Protein AF-A0A4Z1KJB8-F1 (afdb_monomer_lite)

Foldseek 3Di:
DPPPFPLNVVLVVVVVVVVVDDDPQKDWDDCPPSAKTKIKGADPDPPVVGPPWIKIWIWGDDSCPPVDPPGDTDIDPTPPPDPDPPPDDPPDDDD

Structure (mmCIF, N/CA/C/O backbone):
data_AF-A0A4Z1KJB8-F1
#
_entry.id   AF-A0A4Z1KJB8-F1
#
loop_
_atom_site.group_PDB
_atom_site.id
_atom_site.type_symbol
_atom_site.label_atom_id
_atom_site.label_alt_id
_atom_site.label_comp_id
_atom_site.label_asym_id
_atom_site.label_entity_id
_atom_site.label_seq_id
_atom_site.pdbx_PDB_ins_code
_atom_site.Cartn_x
_atom_site.Cartn_y
_atom_site.Cartn_z
_atom_site.occupancy
_atom_site.B_iso_or_equiv
_atom_site.auth_seq_id
_atom_site.auth_comp_id
_atom_site.auth_asym_id
_atom_site.auth_atom_id
_atom_site.pdbx_PDB_model_num
ATOM 1 N N . MET A 1 1 ? 15.789 -3.727 -27.334 1.00 41.16 1 MET A N 1
ATOM 2 C CA . MET A 1 1 ? 15.201 -4.711 -26.401 1.00 41.16 1 MET A CA 1
ATOM 3 C C . MET A 1 1 ? 15.482 -4.216 -24.994 1.00 41.16 1 MET A C 1
ATOM 5 O O . MET A 1 1 ? 16.625 -4.261 -24.564 1.00 41.16 1 MET A O 1
ATOM 9 N N . THR A 1 2 ? 14.500 -3.621 -24.326 1.00 47.91 2 THR A N 1
ATOM 10 C CA . THR A 1 2 ? 14.685 -3.063 -22.980 1.00 47.91 2 THR A CA 1
ATOM 11 C C . THR A 1 2 ? 14.767 -4.230 -22.001 1.00 47.91 2 THR A C 1
ATOM 13 O O . THR A 1 2 ? 13.781 -4.933 -21.798 1.00 47.91 2 THR A O 1
ATOM 16 N N . THR A 1 3 ? 15.950 -4.511 -21.456 1.00 49.31 3 THR A N 1
ATOM 17 C CA . THR A 1 3 ? 16.140 -5.590 -20.479 1.00 49.31 3 THR A CA 1
ATOM 18 C C . THR A 1 3 ? 15.221 -5.343 -19.286 1.00 49.31 3 THR A C 1
ATOM 20 O O . THR A 1 3 ? 15.414 -4.381 -18.548 1.00 49.31 3 THR A O 1
ATOM 23 N N . MET A 1 4 ? 14.206 -6.194 -19.106 1.00 57.50 4 MET A N 1
ATOM 24 C CA . MET A 1 4 ? 13.331 -6.171 -17.932 1.00 57.50 4 MET A CA 1
ATOM 25 C C . MET A 1 4 ? 14.211 -6.301 -16.684 1.00 57.50 4 MET A C 1
ATOM 27 O O . MET A 1 4 ? 14.793 -7.365 -16.441 1.00 57.50 4 MET A O 1
ATOM 31 N N . GLY A 1 5 ? 14.363 -5.200 -15.945 1.00 69.31 5 GLY A N 1
ATOM 32 C CA . GLY A 1 5 ? 15.252 -5.118 -14.793 1.00 69.31 5 GLY A CA 1
ATOM 33 C C . GLY A 1 5 ? 14.889 -6.149 -13.725 1.00 69.31 5 GLY A C 1
ATOM 34 O O . GLY A 1 5 ? 13.727 -6.534 -13.570 1.00 69.31 5 GLY A O 1
ATOM 35 N N . ILE A 1 6 ? 15.892 -6.604 -12.971 1.00 75.88 6 ILE A N 1
ATOM 36 C CA . ILE A 1 6 ? 15.727 -7.552 -11.854 1.00 75.88 6 ILE A CA 1
ATOM 37 C C . ILE A 1 6 ? 14.655 -7.053 -10.866 1.00 75.88 6 ILE A C 1
ATOM 39 O O . ILE A 1 6 ? 13.842 -7.852 -10.395 1.00 75.88 6 ILE A O 1
ATOM 43 N N . ALA A 1 7 ? 14.593 -5.734 -10.647 1.00 76.56 7 ALA A N 1
ATOM 44 C CA . ALA A 1 7 ? 13.575 -5.063 -9.844 1.00 76.56 7 ALA A CA 1
ATOM 45 C C . ALA A 1 7 ? 12.144 -5.389 -10.307 1.00 76.56 7 ALA A C 1
ATOM 47 O O . ALA A 1 7 ? 11.364 -5.931 -9.528 1.00 76.56 7 ALA A O 1
ATOM 48 N N . SER A 1 8 ? 11.808 -5.168 -11.583 1.00 81.12 8 SER A N 1
ATOM 49 C CA . SER A 1 8 ? 10.459 -5.425 -12.116 1.00 81.12 8 SER A CA 1
ATOM 50 C C . SER A 1 8 ? 10.061 -6.898 -11.999 1.00 81.12 8 SER A C 1
ATOM 52 O O . SER A 1 8 ? 8.931 -7.212 -11.631 1.00 81.12 8 SER A O 1
ATOM 54 N N . LYS A 1 9 ? 11.002 -7.826 -12.233 1.00 83.31 9 LYS A N 1
ATOM 55 C CA . LYS A 1 9 ? 10.754 -9.268 -12.047 1.00 83.31 9 LYS A CA 1
ATOM 56 C C . LYS A 1 9 ? 10.467 -9.619 -10.587 1.00 83.31 9 LYS A C 1
ATOM 58 O O . LYS A 1 9 ? 9.634 -10.485 -10.325 1.00 83.31 9 LYS A O 1
ATOM 63 N N . ARG A 1 10 ? 11.155 -8.985 -9.630 1.00 84.50 10 ARG A N 1
ATOM 64 C CA . ARG A 1 10 ? 10.902 -9.208 -8.201 1.00 84.50 10 ARG A CA 1
ATOM 65 C C . ARG A 1 10 ? 9.568 -8.605 -7.774 1.00 84.50 10 ARG A C 1
ATOM 67 O O . ARG A 1 10 ? 8.805 -9.291 -7.104 1.00 84.50 10 ARG A O 1
ATOM 74 N N . LEU A 1 11 ? 9.272 -7.382 -8.203 1.00 85.69 11 LEU A N 1
ATOM 75 C CA . LEU A 1 11 ? 8.027 -6.689 -7.873 1.00 85.69 11 LEU A CA 1
ATOM 76 C C . LEU A 1 11 ? 6.801 -7.398 -8.446 1.00 85.69 11 LEU A C 1
ATOM 78 O O . LEU A 1 11 ? 5.812 -7.534 -7.740 1.00 85.69 11 LEU A O 1
ATOM 82 N N . GLY A 1 12 ? 6.888 -7.967 -9.652 1.00 86.31 12 GLY A N 1
ATOM 83 C CA . GLY A 1 12 ? 5.817 -8.810 -10.195 1.00 86.31 12 GLY A CA 1
ATOM 84 C C . GLY A 1 12 ? 5.509 -10.038 -9.324 1.00 86.31 12 GLY A C 1
ATOM 85 O O . GLY A 1 12 ? 4.344 -10.379 -9.116 1.00 86.31 12 GLY A O 1
ATOM 86 N N . LYS A 1 13 ? 6.538 -10.681 -8.750 1.00 86.69 13 LYS A N 1
ATOM 87 C CA . LYS A 1 13 ? 6.346 -11.799 -7.807 1.00 86.69 13 LYS A CA 1
ATOM 88 C C . LYS A 1 13 ? 5.698 -11.350 -6.499 1.00 86.69 13 LYS A C 1
ATOM 90 O O . LYS A 1 13 ? 4.826 -12.051 -6.001 1.00 86.69 13 LYS A O 1
ATOM 95 N N . GLU A 1 14 ? 6.116 -10.214 -5.945 1.00 85.94 14 GLU A N 1
ATOM 96 C CA . GLU A 1 14 ? 5.507 -9.669 -4.724 1.00 85.94 14 GLU A CA 1
ATOM 97 C C . GLU A 1 14 ? 4.050 -9.239 -4.972 1.00 85.94 14 GLU A C 1
ATOM 99 O O . GLU A 1 14 ? 3.176 -9.611 -4.196 1.00 85.94 14 GLU A O 1
ATOM 104 N N . LEU A 1 15 ? 3.750 -8.590 -6.103 1.00 88.19 15 LEU A N 1
ATOM 105 C CA . LEU A 1 15 ? 2.385 -8.204 -6.483 1.00 88.19 15 LEU A CA 1
ATOM 106 C C . LEU A 1 15 ? 1.456 -9.419 -6.617 1.00 88.19 15 LEU A C 1
ATOM 108 O O . LEU A 1 15 ? 0.318 -9.395 -6.160 1.00 88.19 15 LEU A O 1
ATOM 112 N N . THR A 1 16 ? 1.963 -10.516 -7.185 1.00 87.62 16 THR A N 1
ATOM 113 C CA . THR A 1 16 ? 1.197 -11.766 -7.299 1.00 87.62 16 THR A CA 1
ATOM 114 C C . THR A 1 16 ? 0.830 -12.326 -5.922 1.00 87.62 16 THR A C 1
ATOM 116 O O . THR A 1 16 ? -0.300 -12.761 -5.725 1.00 87.62 16 THR A O 1
ATOM 119 N N . LYS A 1 17 ? 1.751 -12.284 -4.948 1.00 86.44 17 LYS A N 1
ATOM 120 C CA . LYS A 1 17 ? 1.471 -12.715 -3.567 1.00 86.44 17 LYS A CA 1
ATOM 121 C C . LYS A 1 17 ? 0.452 -11.806 -2.885 1.00 86.44 17 LYS A C 1
ATOM 123 O O . LYS A 1 17 ? -0.424 -12.304 -2.191 1.00 86.44 17 LYS A O 1
ATOM 128 N N . ILE A 1 18 ? 0.544 -10.497 -3.116 1.00 86.44 18 ILE A N 1
ATOM 129 C CA . ILE A 1 18 ? -0.401 -9.513 -2.575 1.00 86.44 18 ILE A CA 1
ATOM 130 C C . ILE A 1 18 ? -1.819 -9.779 -3.093 1.00 86.44 18 ILE A C 1
ATOM 132 O O . ILE A 1 18 ? -2.764 -9.772 -2.311 1.00 86.44 18 ILE A O 1
ATOM 136 N N . HIS A 1 19 ? -1.973 -10.093 -4.382 1.00 84.06 19 HIS A N 1
ATOM 137 C CA . HIS A 1 19 ? -3.271 -10.484 -4.939 1.00 84.06 19 HIS A CA 1
ATOM 138 C C . HIS A 1 19 ? -3.779 -11.839 -4.422 1.00 84.06 19 HIS A C 1
ATOM 140 O O . HIS A 1 19 ? -4.982 -12.078 -4.450 1.00 84.06 19 HIS A O 1
ATOM 146 N N . GLN A 1 20 ? -2.893 -12.731 -3.967 1.00 86.94 20 GLN A N 1
ATOM 147 C CA . GLN A 1 20 ? -3.292 -14.008 -3.368 1.00 86.94 20 GLN A CA 1
ATOM 148 C C . GLN A 1 20 ? -3.776 -13.842 -1.929 1.00 86.94 20 GLN A C 1
ATOM 150 O O . GLN A 1 20 ? -4.773 -14.447 -1.547 1.00 86.94 20 GLN A O 1
ATOM 155 N N . SER A 1 21 ? -3.051 -13.070 -1.120 1.00 83.81 21 SER A N 1
ATOM 156 C CA . SER A 1 21 ? -3.384 -12.861 0.284 1.00 83.81 21 SER A CA 1
ATOM 157 C C . SER A 1 21 ? -2.729 -11.590 0.810 1.00 83.81 21 SER A C 1
ATOM 159 O O . SER A 1 21 ? -1.503 -11.469 0.836 1.00 83.81 21 SER A O 1
ATOM 161 N N . LEU A 1 22 ? -3.557 -10.690 1.330 1.00 85.56 22 LEU A N 1
ATOM 162 C CA . LEU A 1 22 ? -3.137 -9.559 2.149 1.00 85.56 22 LEU A CA 1
ATOM 163 C C . LEU A 1 22 ? -3.504 -9.831 3.610 1.00 85.56 22 LEU A C 1
ATOM 165 O O . LEU A 1 22 ? -4.565 -10.402 3.874 1.00 85.56 22 LEU A O 1
ATOM 169 N N . PRO A 1 23 ? -2.653 -9.438 4.570 1.00 86.38 23 PRO A N 1
ATOM 170 C CA . PRO A 1 23 ? -3.042 -9.420 5.970 1.00 86.38 23 PRO A CA 1
ATOM 171 C C . PRO A 1 23 ? -4.286 -8.545 6.168 1.00 86.38 23 PRO A C 1
ATOM 173 O O . PRO A 1 23 ? -4.450 -7.543 5.463 1.00 86.38 23 PRO A O 1
ATOM 176 N N . PRO A 1 24 ? -5.155 -8.884 7.132 1.00 86.56 24 PRO A N 1
ATOM 177 C CA . PRO A 1 24 ? -6.300 -8.048 7.437 1.00 86.56 24 PRO A CA 1
ATOM 178 C C . PRO A 1 24 ? -5.816 -6.654 7.851 1.00 86.56 24 PRO A C 1
ATOM 180 O O . PRO A 1 24 ? -4.781 -6.496 8.499 1.00 86.56 24 PRO A O 1
ATOM 183 N N . GLY A 1 25 ? -6.575 -5.641 7.446 1.00 86.94 25 GLY A N 1
ATOM 184 C CA . GLY A 1 25 ? -6.239 -4.242 7.675 1.00 86.94 25 GLY A CA 1
ATOM 185 C C . GLY A 1 25 ? -5.172 -3.666 6.745 1.00 86.94 25 GLY A C 1
ATOM 186 O O . GLY A 1 25 ? -4.805 -2.509 6.904 1.00 86.94 25 GLY A O 1
ATOM 187 N N . ILE A 1 26 ? -4.703 -4.422 5.749 1.00 88.56 26 ILE A N 1
ATOM 188 C CA . ILE A 1 26 ? -3.840 -3.909 4.682 1.00 88.56 26 ILE A CA 1
ATOM 189 C C . ILE A 1 26 ? -4.582 -4.006 3.350 1.00 88.56 26 ILE A C 1
ATOM 191 O O . ILE A 1 26 ? -5.067 -5.073 2.979 1.00 88.56 26 ILE A O 1
ATOM 195 N N . THR A 1 27 ? -4.645 -2.904 2.607 1.00 90.31 27 THR A N 1
ATOM 196 C CA . THR A 1 27 ? -5.277 -2.848 1.283 1.00 90.31 27 THR A CA 1
ATOM 197 C C . THR A 1 27 ? -4.309 -2.265 0.264 1.00 90.31 27 THR A C 1
ATOM 199 O O . THR A 1 27 ? -3.767 -1.181 0.461 1.00 90.31 27 THR A O 1
ATOM 202 N N . LEU A 1 28 ? -4.090 -2.968 -0.848 1.00 89.69 28 LEU A N 1
ATOM 203 C CA . LEU A 1 28 ? -3.339 -2.414 -1.971 1.00 89.69 28 LEU A CA 1
ATOM 204 C C . LEU A 1 28 ? -4.246 -1.475 -2.777 1.00 89.69 28 LEU A C 1
ATOM 206 O O . LEU A 1 28 ? -5.276 -1.904 -3.286 1.00 89.69 28 LEU A O 1
ATOM 210 N N . VAL A 1 29 ? -3.848 -0.210 -2.908 1.00 89.25 29 VAL A N 1
ATOM 211 C CA . VAL A 1 29 ? -4.606 0.824 -3.633 1.00 89.25 29 VAL A CA 1
ATOM 212 C C . VAL A 1 29 ? -4.132 0.944 -5.078 1.00 89.25 29 VAL A C 1
ATOM 214 O O . VAL A 1 29 ? -4.945 1.069 -5.987 1.00 89.25 29 VAL A O 1
ATOM 217 N N . SER A 1 30 ? -2.816 0.929 -5.305 1.00 88.88 30 SER A N 1
ATOM 218 C CA . SER A 1 30 ? -2.230 1.021 -6.648 1.00 88.88 30 SER A CA 1
ATOM 219 C C . SER A 1 30 ? -0.828 0.416 -6.681 1.00 88.88 30 SER A C 1
ATOM 221 O O . SER A 1 30 ? -0.088 0.531 -5.701 1.00 88.88 30 SER A O 1
ATOM 223 N N . ALA A 1 31 ? -0.469 -0.233 -7.795 1.00 88.25 31 ALA A N 1
ATOM 224 C CA . ALA A 1 31 ? 0.836 -0.874 -7.992 1.00 88.25 31 ALA A CA 1
ATOM 225 C C . ALA A 1 31 ? 1.307 -0.965 -9.461 1.00 88.25 31 ALA A C 1
ATOM 227 O O . ALA A 1 31 ? 2.201 -1.756 -9.775 1.00 88.25 31 ALA A O 1
ATOM 228 N N . GLU A 1 32 ? 0.706 -0.189 -10.363 1.00 78.81 32 GLU A N 1
ATOM 229 C CA . GLU A 1 32 ? 0.736 -0.438 -11.814 1.00 78.81 32 GLU A CA 1
ATOM 230 C C . GLU A 1 32 ? 2.130 -0.287 -12.450 1.00 78.81 32 GLU A C 1
ATOM 232 O O . GLU A 1 32 ? 2.496 -1.060 -13.334 1.00 78.81 32 GLU A O 1
ATOM 237 N N . ASP A 1 33 ? 2.957 0.640 -11.959 1.00 79.75 33 ASP A N 1
ATOM 238 C CA . ASP A 1 33 ? 4.217 1.005 -12.622 1.00 79.75 33 ASP A CA 1
ATOM 239 C C . ASP A 1 33 ? 5.465 0.251 -12.130 1.00 79.75 33 ASP A C 1
ATOM 241 O O . ASP A 1 33 ? 6.577 0.549 -12.571 1.00 79.75 33 ASP A O 1
ATOM 245 N N . PHE A 1 34 ? 5.336 -0.683 -11.176 1.00 82.12 34 PHE A N 1
ATOM 246 C CA . PHE A 1 34 ? 6.478 -1.330 -10.489 1.00 82.12 34 PHE A CA 1
ATOM 247 C C . PHE A 1 34 ? 7.549 -0.335 -9.987 1.00 82.12 34 PHE A C 1
ATOM 249 O O . PHE A 1 34 ? 8.733 -0.660 -9.887 1.00 82.12 34 PHE A O 1
ATOM 256 N N . LYS A 1 35 ? 7.130 0.896 -9.697 1.00 82.06 35 LYS A N 1
ATOM 257 C CA . LYS A 1 35 ? 7.967 1.990 -9.194 1.00 82.06 35 LYS A CA 1
ATOM 258 C C . LYS A 1 35 ? 7.363 2.597 -7.951 1.00 82.06 35 LYS A C 1
ATOM 260 O O . LYS A 1 35 ? 8.089 2.855 -7.005 1.00 82.06 35 LYS A O 1
ATOM 265 N N . GLU A 1 36 ? 6.052 2.797 -7.942 1.00 85.56 36 GLU A N 1
ATOM 266 C CA . GLU A 1 36 ? 5.351 3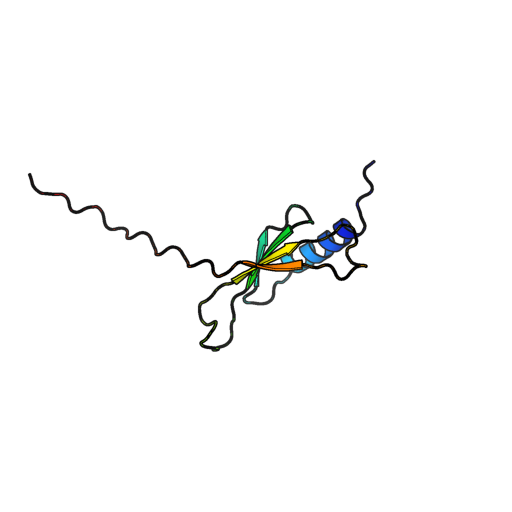.391 -6.815 1.00 85.56 36 GLU A CA 1
ATOM 267 C C . GLU A 1 36 ? 4.132 2.555 -6.468 1.00 85.56 36 GLU A C 1
ATOM 269 O O . GLU A 1 36 ? 3.300 2.308 -7.340 1.00 85.56 36 GLU A O 1
ATOM 274 N N . TRP A 1 37 ? 4.034 2.105 -5.217 1.00 88.19 37 TRP A N 1
ATOM 275 C CA . TRP A 1 37 ? 2.850 1.415 -4.712 1.00 88.19 37 TRP A CA 1
ATOM 276 C C . TRP A 1 37 ? 2.193 2.239 -3.609 1.00 88.19 37 TRP A C 1
ATOM 278 O O . TRP A 1 37 ? 2.875 2.821 -2.765 1.00 88.19 37 TRP A O 1
ATOM 288 N N . LEU A 1 38 ? 0.865 2.265 -3.611 1.00 88.44 38 LEU A N 1
ATOM 289 C CA . LEU A 1 38 ? 0.052 2.875 -2.567 1.00 88.44 38 LEU A CA 1
ATOM 290 C C . LEU A 1 38 ? -0.633 1.770 -1.774 1.00 88.44 38 LEU A C 1
ATOM 292 O O . LEU A 1 38 ? -1.315 0.922 -2.351 1.00 88.44 38 LEU A O 1
ATOM 296 N N . VAL A 1 39 ? -0.446 1.787 -0.460 1.00 88.75 39 VAL A N 1
ATOM 297 C CA . VAL A 1 39 ? -0.968 0.769 0.452 1.00 88.75 39 VAL A CA 1
ATOM 298 C C . VAL A 1 39 ? -1.669 1.454 1.609 1.00 88.75 39 VAL A C 1
ATOM 300 O O . VAL A 1 39 ? -1.071 2.296 2.269 1.00 88.75 39 VAL A O 1
ATOM 303 N N . ASP A 1 40 ? -2.908 1.072 1.873 1.00 89.25 40 ASP A N 1
ATOM 304 C CA . ASP A 1 40 ? -3.652 1.510 3.045 1.00 89.25 40 ASP A CA 1
ATOM 305 C C . ASP A 1 40 ? -3.447 0.520 4.187 1.00 89.25 40 ASP A C 1
ATOM 307 O O . ASP A 1 40 ? -3.499 -0.693 3.982 1.00 89.25 40 ASP A O 1
ATOM 311 N N . ILE A 1 41 ? -3.211 1.044 5.385 1.00 87.19 41 ILE A N 1
ATOM 312 C CA 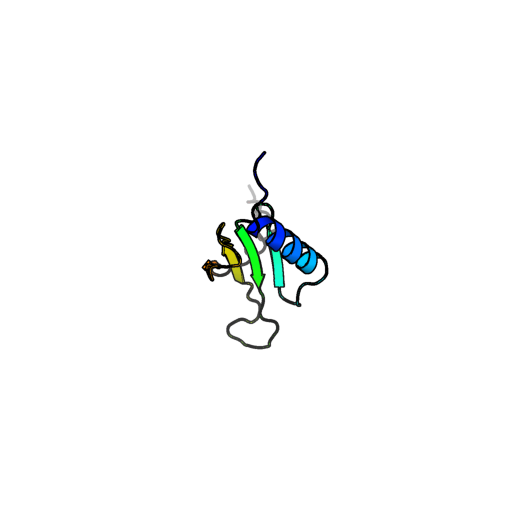. ILE A 1 41 ? -3.051 0.282 6.619 1.00 87.19 41 ILE A CA 1
ATOM 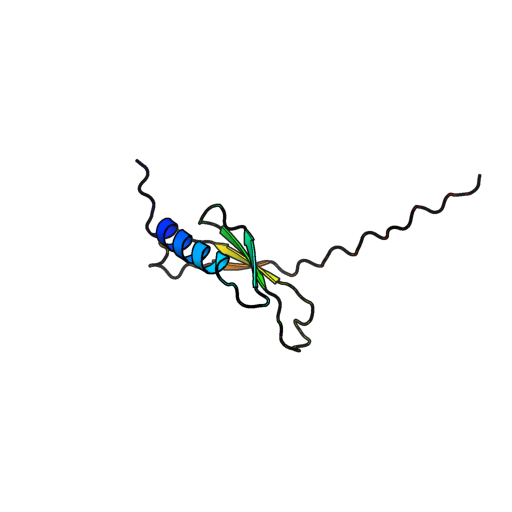313 C C . ILE A 1 41 ? -4.024 0.834 7.656 1.00 87.19 41 ILE A C 1
ATOM 315 O O . ILE A 1 41 ? -3.997 2.027 7.959 1.00 87.19 41 ILE A O 1
ATOM 319 N N . CYS A 1 42 ? -4.846 -0.036 8.232 1.00 87.12 42 CYS A N 1
ATOM 320 C CA . CYS A 1 42 ? -5.636 0.255 9.418 1.00 87.12 42 CYS A CA 1
ATOM 321 C C . CYS A 1 42 ? -5.176 -0.622 10.586 1.00 87.12 42 CYS A C 1
ATOM 323 O O . CYS A 1 42 ? -4.836 -1.799 10.434 1.00 87.12 42 CYS A O 1
ATOM 325 N N . VAL A 1 43 ? -5.121 -0.018 11.770 1.00 82.62 43 VAL A N 1
ATOM 326 C CA . VAL A 1 43 ? -4.746 -0.733 12.988 1.00 82.62 43 VAL A CA 1
ATOM 327 C C . VAL A 1 43 ? -5.974 -1.487 13.480 1.00 82.62 43 VAL A C 1
ATOM 329 O O . VAL A 1 43 ? -6.992 -0.885 13.805 1.00 82.62 43 VAL A O 1
ATOM 332 N N . LEU A 1 44 ? -5.877 -2.816 13.497 1.00 79.31 44 LEU A N 1
ATOM 333 C CA . LEU A 1 44 ? -6.969 -3.703 13.914 1.00 79.31 44 LEU A CA 1
ATOM 334 C C . LEU A 1 44 ? -7.068 -3.887 15.431 1.00 79.31 44 LEU A C 1
ATOM 336 O O . LEU A 1 44 ? -8.039 -4.460 15.917 1.00 79.31 44 LEU A O 1
ATOM 340 N N . ASP A 1 45 ? -6.046 -3.454 16.162 1.00 80.75 45 ASP A N 1
ATOM 341 C CA . ASP A 1 45 ? -6.021 -3.529 17.616 1.00 80.75 45 ASP A CA 1
ATOM 342 C C . ASP A 1 45 ? -6.856 -2.399 18.238 1.00 80.75 45 ASP A C 1
ATOM 344 O O . ASP A 1 45 ? -7.061 -1.346 17.629 1.00 80.75 45 ASP A O 1
ATOM 348 N N . SER A 1 46 ? -7.282 -2.577 19.487 1.00 78.88 46 SER A N 1
ATOM 349 C CA . SER A 1 46 ? -8.029 -1.577 20.263 1.00 78.88 46 SER A CA 1
ATOM 350 C C . SER A 1 46 ? -7.132 -0.443 20.775 1.00 78.88 46 SER A C 1
ATOM 352 O O . SER A 1 46 ? -7.383 0.119 21.841 1.00 78.88 46 SER A O 1
ATOM 354 N N . ASN A 1 47 ? -6.066 -0.106 20.044 1.00 78.00 47 ASN A N 1
ATOM 355 C CA . ASN A 1 47 ? -5.173 0.976 20.412 1.00 78.00 47 ASN A CA 1
ATOM 356 C C . ASN A 1 47 ? -5.842 2.329 20.103 1.00 78.00 47 ASN A C 1
ATOM 358 O O . ASN A 1 47 ? -5.978 2.687 18.928 1.00 78.00 47 ASN A O 1
ATOM 362 N N . PRO A 1 48 ? -6.199 3.129 21.122 1.00 78.81 48 PRO A N 1
ATOM 363 C CA . PRO A 1 48 ? -7.045 4.311 20.952 1.00 78.81 48 PRO A CA 1
ATOM 364 C C . PRO A 1 48 ? -6.406 5.423 20.108 1.00 78.81 48 PRO A C 1
ATOM 366 O O . PRO A 1 48 ? -7.114 6.295 19.623 1.00 78.81 48 PRO A O 1
ATOM 369 N N . LEU A 1 49 ? -5.083 5.401 19.900 1.00 78.50 49 LEU A N 1
ATOM 370 C CA . LEU A 1 49 ? -4.388 6.384 19.057 1.00 78.50 49 LEU A CA 1
ATOM 371 C C . LEU A 1 49 ? -4.607 6.166 17.553 1.00 78.50 49 LEU A C 1
ATOM 373 O O . LEU A 1 49 ? -4.408 7.094 16.777 1.00 78.50 49 LEU A O 1
ATOM 377 N N . TYR A 1 50 ? -4.962 4.945 17.144 1.00 78.69 50 TYR A N 1
ATOM 378 C CA . TYR A 1 50 ? -5.069 4.550 15.733 1.00 78.69 50 TYR A CA 1
ATOM 379 C C . TYR A 1 50 ? -6.422 3.905 15.400 1.00 78.69 50 TYR A C 1
ATOM 381 O O . TYR A 1 50 ? -6.636 3.444 14.279 1.00 78.69 50 TYR A O 1
ATOM 389 N N . GLN A 1 51 ? -7.327 3.836 16.378 1.00 77.69 51 GLN A N 1
ATOM 390 C CA . GLN A 1 51 ? -8.610 3.166 16.241 1.00 77.69 51 GLN A CA 1
ATOM 391 C C . GLN A 1 51 ? -9.512 3.924 15.262 1.00 77.69 51 GLN A C 1
ATOM 393 O O . GLN A 1 51 ? -9.820 5.093 15.465 1.00 77.69 51 GLN A O 1
ATOM 398 N N . GLY A 1 52 ? -9.965 3.233 14.214 1.00 78.06 52 GLY A N 1
ATOM 399 C CA . GLY A 1 52 ? -10.815 3.819 13.172 1.00 78.06 52 GLY A CA 1
ATOM 400 C C . GLY A 1 52 ? -10.059 4.644 12.126 1.00 78.06 52 GLY A C 1
ATOM 401 O O . GLY A 1 52 ? -10.674 5.102 11.166 1.00 78.06 52 GLY A O 1
ATOM 402 N N . GLU A 1 53 ? -8.739 4.783 12.261 1.00 81.19 53 GLU A N 1
ATOM 403 C CA . GLU A 1 53 ? -7.906 5.526 11.321 1.00 81.19 53 GLU A CA 1
ATOM 404 C C . GLU A 1 53 ? -7.334 4.604 10.238 1.00 81.19 53 GLU A C 1
ATOM 406 O O . GLU A 1 53 ? -6.963 3.451 10.483 1.00 81.19 53 GLU A O 1
ATOM 411 N N . THR A 1 54 ? -7.241 5.129 9.016 1.00 84.25 54 THR A N 1
ATOM 412 C CA . THR A 1 54 ? -6.572 4.464 7.891 1.00 84.25 54 THR A CA 1
ATOM 413 C C . THR A 1 54 ? -5.446 5.348 7.376 1.00 84.25 54 THR A C 1
ATOM 415 O O . THR A 1 54 ? -5.644 6.519 7.047 1.00 84.25 54 THR A O 1
ATOM 418 N N . TYR A 1 55 ? -4.252 4.773 7.283 1.00 84.00 55 TYR A N 1
ATOM 419 C CA . TYR A 1 55 ? -3.043 5.452 6.838 1.00 84.00 55 TYR A CA 1
ATOM 420 C C . TYR A 1 55 ? -2.632 4.942 5.470 1.00 84.00 55 TYR A C 1
ATOM 422 O O . TYR A 1 55 ? -2.500 3.736 5.274 1.00 84.00 55 TYR A O 1
ATOM 430 N N . ARG A 1 56 ? -2.365 5.857 4.538 1.00 86.12 56 ARG A N 1
ATOM 431 C CA . ARG A 1 56 ? -1.835 5.500 3.226 1.00 86.12 56 ARG A CA 1
ATOM 432 C C . ARG A 1 56 ? -0.322 5.625 3.234 1.00 86.12 56 ARG A C 1
ATOM 434 O O . ARG A 1 56 ? 0.232 6.675 3.540 1.00 86.12 56 ARG A O 1
ATOM 441 N N . ILE A 1 57 ? 0.361 4.565 2.850 1.00 85.31 57 ILE A N 1
ATOM 442 C CA . ILE A 1 57 ? 1.807 4.533 2.688 1.00 85.31 57 ILE A CA 1
ATOM 443 C C . ILE A 1 57 ? 2.122 4.529 1.201 1.00 85.31 57 ILE A C 1
ATOM 445 O O . ILE A 1 57 ? 1.559 3.744 0.435 1.00 85.31 57 ILE A O 1
ATOM 449 N N . LYS A 1 58 ? 3.053 5.398 0.802 1.00 85.00 58 LYS A N 1
ATOM 450 C CA . LYS A 1 58 ? 3.655 5.367 -0.527 1.00 85.00 58 LYS A CA 1
ATOM 451 C C . LYS A 1 58 ? 4.988 4.624 -0.456 1.00 85.00 58 LYS A C 1
ATOM 453 O O . LYS A 1 58 ? 5.908 5.041 0.243 1.00 85.00 58 LYS A O 1
ATOM 458 N N . LEU A 1 59 ? 5.080 3.520 -1.188 1.00 82.81 59 LEU A N 1
ATOM 459 C CA . LEU A 1 59 ? 6.299 2.745 -1.393 1.00 82.81 59 LEU A CA 1
ATOM 460 C C . LEU A 1 59 ? 6.932 3.183 -2.710 1.00 82.81 59 LEU A C 1
ATOM 462 O O . LEU A 1 59 ? 6.277 3.082 -3.743 1.00 82.81 59 LEU A O 1
ATOM 466 N N . VAL A 1 60 ? 8.189 3.627 -2.700 1.00 84.06 60 VAL A N 1
ATOM 467 C CA . VAL A 1 60 ? 8.931 3.958 -3.929 1.00 84.06 60 VAL A CA 1
ATOM 468 C C . VAL A 1 60 ? 10.101 2.992 -4.109 1.00 84.06 60 VAL A C 1
ATOM 470 O O . VAL A 1 60 ? 10.968 2.887 -3.241 1.00 84.06 60 VAL A O 1
ATOM 473 N N . PHE A 1 61 ? 10.125 2.288 -5.240 1.00 80.75 61 PHE A N 1
ATOM 474 C CA . PHE A 1 61 ? 11.131 1.297 -5.608 1.00 80.75 61 PHE A CA 1
ATOM 475 C C . PHE A 1 61 ? 12.166 1.884 -6.561 1.00 80.75 61 PHE A C 1
ATOM 477 O O . PHE A 1 61 ? 11.845 2.458 -7.603 1.00 80.75 61 PHE A O 1
ATOM 484 N N . THR A 1 62 ? 13.437 1.679 -6.226 1.00 78.88 62 THR A N 1
ATOM 485 C CA . THR A 1 62 ? 14.561 2.075 -7.076 1.00 78.88 62 THR A CA 1
ATOM 486 C C . THR A 1 62 ? 14.979 0.931 -8.012 1.00 78.88 62 THR A C 1
ATOM 488 O O . THR A 1 62 ? 14.759 -0.243 -7.699 1.00 78.88 62 THR A O 1
ATOM 491 N N . PRO A 1 63 ? 15.648 1.222 -9.145 1.00 75.94 63 PRO A N 1
ATOM 492 C CA . PRO A 1 63 ? 16.167 0.189 -10.050 1.00 75.94 63 PRO A CA 1
ATOM 493 C C . PRO A 1 63 ? 17.150 -0.797 -9.395 1.00 75.94 63 PRO A C 1
ATOM 495 O O . PRO A 1 63 ? 17.315 -1.910 -9.889 1.00 75.94 63 PRO A O 1
ATOM 498 N N . ASN A 1 64 ? 17.773 -0.404 -8.276 1.00 71.81 64 ASN A N 1
ATOM 499 C CA . ASN A 1 64 ? 18.688 -1.236 -7.491 1.00 71.81 64 ASN A CA 1
ATOM 500 C C . ASN A 1 64 ? 17.979 -2.234 -6.562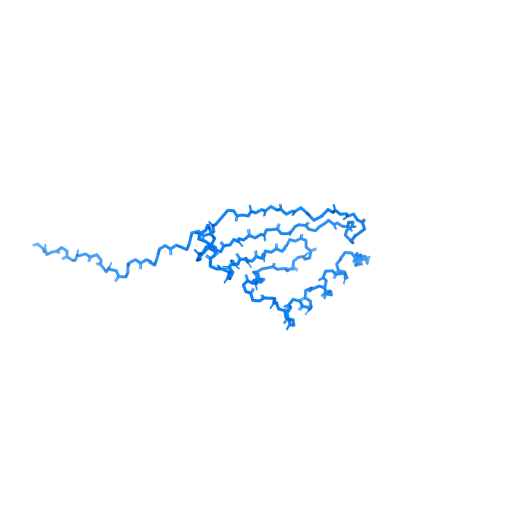 1.00 71.81 64 ASN A C 1
ATOM 502 O O . ASN A 1 64 ? 18.642 -2.995 -5.852 1.00 71.81 64 ASN A O 1
ATOM 506 N N . TYR A 1 65 ? 16.647 -2.251 -6.544 1.00 69.69 65 TYR A N 1
ATOM 507 C CA . TYR A 1 65 ? 15.888 -3.234 -5.787 1.00 69.69 65 TYR A CA 1
ATOM 508 C C . TYR A 1 65 ? 16.124 -4.654 -6.343 1.00 69.69 65 TYR A C 1
ATOM 510 O O . TYR A 1 65 ? 16.078 -4.852 -7.562 1.00 69.69 65 TYR A O 1
ATOM 518 N N . PRO A 1 66 ? 16.343 -5.673 -5.488 1.00 66.44 66 PRO A N 1
ATOM 519 C CA . PRO A 1 66 ? 16.273 -5.669 -4.017 1.00 66.44 66 PRO A CA 1
ATOM 520 C C . PRO A 1 66 ? 17.619 -5.473 -3.287 1.00 66.44 66 PRO A C 1
ATOM 522 O O . PRO A 1 66 ? 17.672 -5.622 -2.073 1.00 66.44 66 PRO A O 1
ATOM 525 N N . ILE A 1 67 ? 18.712 -5.207 -4.009 1.00 62.12 67 ILE A N 1
ATOM 526 C CA . ILE A 1 67 ? 20.094 -5.312 -3.502 1.00 62.12 67 ILE A CA 1
ATOM 527 C C . ILE A 1 67 ? 20.494 -4.091 -2.654 1.00 62.12 67 ILE A C 1
ATOM 529 O O . ILE A 1 67 ? 21.312 -4.209 -1.748 1.00 62.12 67 ILE A O 1
ATOM 533 N N . GLY A 1 68 ? 19.898 -2.924 -2.910 1.00 55.66 68 GLY A N 1
ATOM 534 C CA . GLY A 1 68 ? 19.996 -1.762 -2.028 1.00 55.66 68 GLY A CA 1
ATOM 535 C C . GLY A 1 68 ? 18.739 -1.627 -1.176 1.00 55.66 68 GLY A C 1
ATOM 536 O O . GLY A 1 68 ? 17.641 -1.553 -1.729 1.00 55.66 68 GLY A O 1
ATOM 537 N N . THR A 1 69 ? 18.886 -1.553 0.150 1.00 47.69 69 THR A N 1
ATOM 538 C CA . THR A 1 69 ? 17.821 -1.183 1.098 1.00 47.69 69 THR A CA 1
ATOM 539 C C . THR A 1 69 ? 17.404 0.269 0.856 1.00 47.69 69 THR A C 1
ATOM 541 O O . THR A 1 69 ? 17.771 1.181 1.583 1.00 47.69 69 THR A O 1
ATOM 544 N N . SER A 1 70 ? 16.688 0.516 -0.231 1.00 51.19 70 SER A N 1
ATOM 545 C CA . SER A 1 70 ? 16.133 1.819 -0.573 1.00 51.19 70 SER A CA 1
ATOM 546 C C . SER A 1 70 ? 14.669 1.608 -0.928 1.00 51.19 70 SER A C 1
ATOM 548 O O . SER A 1 70 ? 14.248 1.721 -2.075 1.00 51.19 70 SER A O 1
ATOM 550 N N . LEU A 1 71 ? 13.916 1.182 0.086 1.00 57.75 71 LEU A N 1
ATOM 551 C CA . LEU A 1 71 ? 12.475 1.359 0.145 1.00 57.75 71 LEU A CA 1
ATOM 552 C C . LEU A 1 71 ? 12.278 2.653 0.941 1.00 57.75 71 LEU A C 1
ATOM 554 O O . LEU A 1 71 ? 12.433 2.655 2.161 1.00 57.75 71 LEU A O 1
ATOM 558 N N . SER A 1 72 ? 12.051 3.776 0.260 1.00 55.44 72 SER A N 1
ATOM 559 C CA . SER A 1 72 ? 11.692 5.015 0.955 1.00 55.44 72 SER A CA 1
ATOM 560 C C . SER A 1 72 ? 10.213 4.923 1.318 1.00 55.44 72 SER A C 1
ATOM 562 O O . SER A 1 72 ? 9.363 4.851 0.431 1.00 55.44 72 SER A O 1
ATOM 564 N N . LEU A 1 73 ? 9.930 4.835 2.619 1.00 56.03 73 LEU A N 1
ATOM 565 C CA . LEU A 1 73 ? 8.581 4.844 3.171 1.00 56.03 73 LEU A CA 1
ATOM 566 C C . LEU A 1 73 ? 8.242 6.279 3.560 1.00 56.03 73 LEU A C 1
ATOM 568 O O . LEU A 1 73 ? 8.767 6.785 4.550 1.00 56.03 73 LEU A O 1
ATOM 572 N N . SER A 1 74 ? 7.376 6.936 2.795 1.00 52.62 74 SER A N 1
ATOM 573 C CA . SER A 1 74 ? 6.754 8.184 3.230 1.00 52.62 74 SER A CA 1
ATOM 574 C C . SER A 1 74 ? 5.312 7.897 3.662 1.00 52.62 74 SER A C 1
ATOM 576 O O . SER A 1 74 ? 4.498 7.454 2.844 1.00 52.62 74 SER A O 1
ATOM 578 N N . PRO A 1 75 ? 4.970 8.107 4.948 1.00 54.59 75 PRO A N 1
ATOM 579 C CA . PRO A 1 75 ? 3.581 8.104 5.377 1.00 54.59 75 PRO A CA 1
ATOM 580 C C . PRO A 1 75 ? 2.874 9.284 4.711 1.00 54.59 75 PRO A C 1
ATOM 582 O O . PRO A 1 75 ? 3.308 10.429 4.850 1.00 54.59 75 PRO A O 1
ATOM 585 N N . LEU A 1 76 ? 1.788 9.022 3.991 1.00 54.66 76 LEU A N 1
ATOM 586 C CA . LEU A 1 76 ? 0.834 10.067 3.655 1.00 54.66 76 LEU A CA 1
ATOM 587 C C . LEU A 1 76 ? -0.120 10.164 4.852 1.00 54.66 76 LEU A C 1
ATOM 589 O O . LEU A 1 76 ? -0.809 9.199 5.187 1.00 54.66 76 LEU A O 1
ATOM 593 N N . GLN A 1 77 ? -0.081 11.304 5.550 1.00 49.41 77 GLN A N 1
ATOM 594 C CA . GLN A 1 77 ? -0.931 11.582 6.711 1.00 49.41 77 GLN A CA 1
ATOM 595 C C . GLN A 1 77 ? -2.409 11.345 6.349 1.00 49.41 77 GLN A C 1
ATOM 597 O O . GLN A 1 77 ? -2.828 11.704 5.248 1.00 49.41 77 GLN A O 1
ATOM 602 N N . SER A 1 78 ? -3.133 10.713 7.2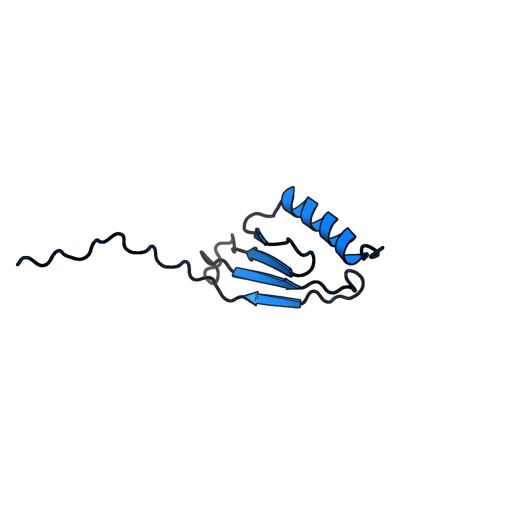81 1.00 51.91 78 SER A N 1
ATOM 603 C CA . SER A 1 78 ? -4.554 10.335 7.266 1.00 51.91 78 SER A CA 1
ATOM 604 C C . SER A 1 78 ? -5.397 10.935 6.133 1.00 51.91 78 SER A C 1
ATOM 606 O O . SER A 1 78 ? -5.632 12.144 6.062 1.00 51.91 78 SER A O 1
ATOM 608 N N . PHE A 1 79 ? -5.948 10.063 5.283 1.00 51.53 79 PHE A N 1
ATOM 609 C CA . PHE A 1 79 ? -7.149 10.427 4.542 1.00 51.53 79 PHE A CA 1
ATOM 610 C C . PHE A 1 79 ? -8.259 10.568 5.583 1.00 51.53 79 PHE A C 1
ATOM 612 O O . PHE A 1 79 ? -8.810 9.572 6.042 1.00 51.53 79 PHE A O 1
ATOM 619 N N . ILE A 1 80 ? -8.570 11.805 5.977 1.00 51.50 80 ILE A N 1
ATOM 620 C CA . ILE A 1 80 ? -9.840 12.091 6.638 1.00 51.50 80 ILE A CA 1
ATOM 621 C C . ILE A 1 80 ? -10.905 11.602 5.649 1.00 51.50 80 ILE A C 1
ATOM 623 O O . ILE A 1 80 ? -10.931 12.117 4.522 1.00 51.50 80 ILE A O 1
ATOM 627 N N . PRO A 1 81 ? -11.739 10.599 5.986 1.00 47.56 81 PRO A N 1
ATOM 628 C CA . PRO A 1 81 ? -12.861 10.256 5.132 1.00 47.56 81 PRO A CA 1
ATOM 629 C C . PRO A 1 81 ? -13.638 11.550 4.938 1.00 47.56 81 PRO A C 1
ATOM 631 O O . PRO A 1 81 ? -14.015 12.196 5.919 1.00 47.56 81 PRO A O 1
ATOM 634 N N . SER A 1 82 ? -13.793 11.988 3.685 1.00 46.19 82 SER A N 1
ATOM 635 C CA . SER A 1 82 ? -14.628 13.150 3.406 1.00 46.19 82 SER A CA 1
ATOM 636 C C . SER A 1 82 ? -15.944 12.925 4.148 1.00 46.19 82 SER A C 1
ATOM 638 O O . SER A 1 82 ? -16.501 11.827 4.017 1.00 46.19 82 SER A O 1
ATOM 640 N N . PRO A 1 83 ? -16.407 13.882 4.976 1.00 52.09 83 PRO A N 1
ATOM 641 C CA . PRO A 1 83 ? -17.678 13.708 5.651 1.00 52.09 83 PRO A CA 1
ATOM 642 C C . PRO A 1 83 ? -18.710 13.341 4.581 1.00 52.09 83 PRO A C 1
ATOM 644 O O . PRO A 1 83 ? -18.641 13.902 3.478 1.00 52.09 83 PRO A O 1
ATOM 647 N N . PRO A 1 84 ? -19.611 12.376 4.846 1.00 50.00 84 PRO A N 1
ATOM 648 C CA . PRO A 1 84 ? -20.668 12.063 3.902 1.00 50.00 84 PRO A CA 1
ATOM 649 C C . PRO A 1 84 ? -21.337 13.387 3.555 1.00 50.00 84 PRO A C 1
ATOM 651 O O . PRO A 1 84 ? -21.766 14.108 4.458 1.00 50.00 84 PRO A O 1
ATOM 654 N N . ILE A 1 85 ? -21.319 13.749 2.269 1.00 52.97 85 ILE A N 1
ATOM 655 C CA . ILE A 1 85 ? -21.967 14.965 1.783 1.00 52.97 85 ILE A CA 1
ATOM 6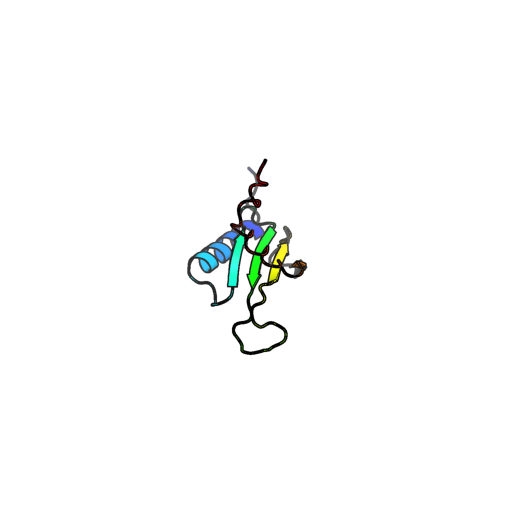56 C C . ILE A 1 85 ? -23.377 14.914 2.372 1.00 52.97 85 ILE A C 1
ATOM 658 O O . ILE A 1 85 ? -24.071 13.925 2.114 1.00 52.97 85 ILE A O 1
ATOM 662 N N . PRO A 1 86 ? -23.797 15.881 3.209 1.00 52.78 86 PRO A N 1
ATOM 663 C CA . PRO A 1 86 ? -25.143 15.860 3.734 1.00 52.78 86 PRO A CA 1
ATOM 664 C C . PRO A 1 86 ? -26.081 15.858 2.535 1.00 52.78 86 PRO A C 1
ATOM 666 O O . PRO A 1 86 ? -26.113 16.815 1.762 1.00 52.78 86 PRO A O 1
ATOM 669 N N . SER A 1 87 ? -26.827 14.770 2.365 1.00 56.44 87 SER A N 1
ATOM 670 C CA . SER A 1 87 ? -27.910 14.614 1.393 1.00 56.44 87 SER A CA 1
ATOM 671 C C . SER A 1 87 ? -29.092 15.531 1.735 1.00 56.44 87 SER A C 1
ATOM 673 O O . SER A 1 87 ? -30.248 15.132 1.625 1.00 56.44 87 SER A O 1
ATOM 675 N N . THR A 1 88 ? -28.829 16.735 2.236 1.00 57.50 88 THR A N 1
ATOM 676 C CA . THR A 1 88 ? -29.842 17.705 2.612 1.00 57.50 88 THR A CA 1
ATOM 677 C C . THR A 1 88 ? -30.041 18.609 1.401 1.00 57.50 88 THR A C 1
ATOM 679 O O . THR A 1 88 ? -29.141 19.387 1.075 1.00 57.50 88 THR A O 1
ATOM 682 N N . PRO A 1 89 ? -31.177 18.518 0.688 1.00 63.50 89 PRO A N 1
ATOM 683 C CA . PRO A 1 89 ? -31.476 19.496 -0.344 1.00 63.50 89 PRO A CA 1
ATOM 684 C C . PRO A 1 89 ? -31.553 20.888 0.309 1.00 63.50 89 PRO A C 1
ATOM 686 O O . PRO A 1 89 ? -31.982 20.990 1.465 1.00 63.50 89 PRO A O 1
ATOM 689 N N . PRO A 1 90 ? -31.132 21.961 -0.386 1.00 63.97 90 PRO A N 1
ATOM 690 C CA . PRO A 1 90 ? -31.213 23.307 0.165 1.00 63.97 90 PRO A CA 1
ATOM 691 C C . PRO A 1 90 ? -32.664 23.608 0.573 1.00 63.97 90 PRO A C 1
ATOM 693 O O . PRO A 1 90 ? -33.587 23.216 -0.152 1.00 63.97 90 PRO A O 1
ATOM 696 N N . PRO A 1 91 ? -32.896 24.282 1.716 1.00 64.12 91 PRO A N 1
ATOM 697 C CA . PRO A 1 91 ? -34.239 24.677 2.102 1.00 64.12 91 PRO A CA 1
ATOM 698 C C . PRO A 1 91 ? -34.815 25.549 0.988 1.00 64.12 91 PRO A C 1
ATOM 700 O O . PRO A 1 91 ? -34.259 26.587 0.634 1.00 64.12 91 PRO A O 1
ATOM 703 N N . ARG A 1 92 ? -35.915 25.081 0.395 1.00 66.25 92 ARG A N 1
ATOM 704 C CA . ARG A 1 92 ? -36.676 25.825 -0.602 1.00 66.25 92 ARG A CA 1
ATOM 705 C C . ARG A 1 92 ? -37.238 27.053 0.113 1.00 66.25 92 ARG A C 1
ATOM 707 O O . ARG A 1 92 ? -38.168 26.923 0.904 1.00 66.25 92 ARG A O 1
ATOM 714 N N . THR A 1 93 ? -36.638 28.217 -0.111 1.00 68.69 93 THR A N 1
ATOM 715 C CA . THR A 1 93 ? -37.167 29.496 0.366 1.00 68.69 93 THR A CA 1
ATOM 716 C C . THR A 1 93 ? -38.593 29.643 -0.175 1.00 68.69 93 THR A C 1
ATOM 718 O O . THR A 1 93 ? -38.772 29.530 -1.393 1.00 68.69 93 THR A O 1
ATOM 721 N N . PRO A 1 94 ? -39.623 29.822 0.671 1.00 68.06 94 PRO A N 1
ATOM 722 C CA . PRO A 1 94 ? -40.924 30.231 0.171 1.00 68.06 94 PRO A CA 1
ATOM 723 C C . PRO A 1 94 ? -40.820 31.668 -0.357 1.00 68.06 94 PRO A C 1
ATOM 725 O O . PRO A 1 94 ? -40.051 32.472 0.172 1.00 68.06 94 PRO A O 1
ATOM 728 N N . SER A 1 95 ? -41.542 31.902 -1.454 1.00 63.72 95 SER A N 1
ATOM 729 C CA . SER A 1 95 ? -41.612 33.151 -2.223 1.00 63.72 95 SER A CA 1
ATOM 730 C C . SER A 1 95 ? -41.993 34.375 -1.400 1.00 63.72 95 SER A C 1
ATOM 732 O O . SER A 1 95 ? -42.724 34.216 -0.399 1.00 63.72 95 SER A O 1
#

Secondary structure (DSSP, 8-state):
-----HHHHHHHHHHHHHHH---TTEEEEE-TTSSEEEEEEE--S--TTTTT-EEEEEEEE-TTTTTS--EEEEEE---PPPPPP---PPP----

pLDDT: mean 73.32, std 14.43, range [41.16, 90.31]

Radius of gyration: 19.76 Å; chains: 1; bounding box: 62×47×47 Å

Sequence (95 aa):
MTTMGIASKRLGKELTKIHQSLPPGITLVSAEDFKEWLVDICVLDSNPLYQGETYRIKLVFTPNYPIGTSLSLSPLQSFIPSPPIPSTPPPRTPS

InterPro domains:
  IPR000608 Ubiquitin-conjugating (UBC), catalytic core domain [PS50127] (6-95)
  IPR016135 Ubiquitin-conjugating enzyme/RWD-like [G3DSA:3.10.110.10] (1-90)
  IPR016135 Ubiquitin-conjugating enzyme/RWD-like [SSF54495] (5-67)

Organism: NCBI:txid87229